Protein AF-A0ABF7RE91-F1 (afdb_monomer_lite)

Organism: NCBI:txid564066

pLDDT: mean 82.33, std 14.18, range [43.78, 97.06]

Secondary structure (DSSP, 8-state):
-HHHHHHHHHHHHHHHHHHHHHHHHHHH-HHHHHHHHHHHHHHHHHHHHHHHHHHHHHHHHHHHHT-HHHHHHHHHHHHHHHHHHHHHHH--

Sequence (92 aa):
MGSCVNALVMALFVLLLTLLVPAWAVWKSSGAFWSGASSAWLGYLCRERGELLTALALRDEAYSALDGKGLEVADVLAQLALERLGGLAGEW

Foldseek 3Di:
DVPVVVVVVVVVVVVVVVVVVVVVCCVVCVPVVVVVVVVVVVVQLVVLVVQLVVLVVQCVVCVVVVPPVSNVVSVVSNVVSCCSVVVVVVPD

Structure (mmCIF, N/CA/C/O backbone):
data_AF-A0ABF7RE91-F1
#
_entry.id   AF-A0ABF7RE91-F1
#
loop_
_atom_site.group_PDB
_atom_site.id
_atom_site.type_symbol
_atom_site.label_atom_id
_atom_site.label_alt_id
_atom_site.label_comp_id
_atom_site.label_asym_id
_atom_site.label_entity_id
_atom_site.label_seq_id
_atom_site.pdbx_PDB_ins_code
_atom_site.Cartn_x
_atom_site.Cartn_y
_atom_site.Cartn_z
_atom_site.occupancy
_atom_site.B_iso_or_equiv
_atom_site.auth_seq_id
_atom_site.auth_comp_id
_atom_site.auth_asym_id
_atom_site.auth_atom_id
_atom_site.pdbx_PDB_model_num
ATOM 1 N N . MET A 1 1 ? 32.436 -21.692 -37.785 1.00 55.41 1 MET A N 1
ATOM 2 C CA . MET A 1 1 ? 32.707 -20.303 -37.337 1.00 55.41 1 MET A CA 1
ATOM 3 C C . MET A 1 1 ? 31.657 -19.283 -37.795 1.00 55.41 1 MET A C 1
ATOM 5 O O . MET A 1 1 ? 31.358 -18.403 -37.006 1.00 55.41 1 MET A O 1
ATOM 9 N N . GLY A 1 2 ? 31.027 -19.403 -38.976 1.00 60.81 2 GLY A N 1
ATOM 10 C CA . GLY A 1 2 ? 30.008 -18.432 -39.436 1.00 60.81 2 GLY A CA 1
ATOM 11 C C . GLY A 1 2 ? 28.692 -18.369 -38.631 1.00 60.81 2 GLY A C 1
ATOM 12 O O . GLY A 1 2 ? 28.077 -17.314 -38.555 1.00 60.81 2 GLY A O 1
ATOM 13 N N . SER A 1 3 ? 28.275 -19.460 -37.973 1.00 69.62 3 SER A N 1
ATOM 14 C CA . SER A 1 3 ? 26.992 -19.501 -37.242 1.00 69.62 3 SER A CA 1
ATOM 15 C C . SER A 1 3 ? 26.998 -18.715 -35.922 1.00 69.62 3 SER A C 1
ATOM 17 O O . SER A 1 3 ? 26.002 -18.080 -35.587 1.00 69.62 3 SER A O 1
ATOM 19 N N . CYS A 1 4 ? 28.106 -18.731 -35.171 1.00 66.69 4 CYS A N 1
ATOM 20 C CA . CYS A 1 4 ? 28.191 -18.040 -33.878 1.00 66.69 4 CYS A CA 1
ATOM 21 C C . CYS A 1 4 ? 28.301 -16.523 -34.047 1.00 66.69 4 CYS A C 1
ATOM 23 O O . CYS A 1 4 ? 27.727 -15.779 -33.261 1.00 66.69 4 CYS A O 1
ATOM 25 N N . VAL A 1 5 ? 28.995 -16.068 -35.095 1.00 77.94 5 VAL A N 1
ATOM 26 C CA . VAL A 1 5 ? 29.119 -14.640 -35.419 1.00 77.94 5 VAL A CA 1
ATOM 27 C C . VAL A 1 5 ? 27.748 -14.053 -35.759 1.00 77.94 5 VAL A C 1
ATOM 29 O O . VAL A 1 5 ? 27.387 -13.011 -35.223 1.00 77.94 5 VAL A O 1
ATOM 32 N N . ASN A 1 6 ? 26.935 -14.763 -36.546 1.00 81.62 6 ASN A N 1
ATOM 33 C CA . ASN A 1 6 ? 25.574 -14.327 -36.864 1.00 81.62 6 ASN A CA 1
ATOM 34 C C . ASN A 1 6 ? 24.667 -14.276 -35.627 1.00 81.62 6 ASN A C 1
ATOM 36 O O . ASN A 1 6 ? 23.913 -13.321 -35.467 1.00 81.62 6 ASN A O 1
ATOM 40 N N . ALA A 1 7 ? 24.763 -15.256 -34.724 1.00 83.69 7 ALA A N 1
ATOM 41 C CA . ALA A 1 7 ? 23.992 -15.242 -33.480 1.00 83.69 7 ALA A CA 1
ATOM 42 C C . ALA A 1 7 ? 24.369 -14.054 -32.578 1.00 83.69 7 ALA A C 1
ATOM 44 O O . ALA A 1 7 ? 23.491 -13.395 -32.024 1.00 83.69 7 ALA A O 1
ATOM 45 N N . LEU A 1 8 ? 25.664 -13.745 -32.478 1.00 86.62 8 LEU A N 1
ATOM 46 C CA . LEU A 1 8 ? 26.170 -12.634 -31.672 1.00 86.62 8 LEU A CA 1
ATOM 47 C C . LEU A 1 8 ? 25.738 -11.282 -32.254 1.00 86.62 8 LEU A C 1
ATOM 49 O O . LEU A 1 8 ? 25.275 -10.423 -31.512 1.00 86.62 8 LEU A O 1
ATOM 53 N N . VAL A 1 9 ? 25.804 -11.123 -33.579 1.00 89.69 9 VAL A N 1
ATOM 54 C CA . VAL A 1 9 ? 25.325 -9.922 -34.283 1.00 89.69 9 VAL A CA 1
ATOM 55 C C . VAL A 1 9 ? 23.824 -9.726 -34.085 1.00 89.69 9 VAL A C 1
ATOM 57 O O . VAL A 1 9 ? 23.396 -8.616 -33.781 1.00 89.69 9 VAL A O 1
ATOM 60 N N . MET A 1 10 ? 23.024 -10.790 -34.190 1.00 89.25 10 MET A N 1
ATOM 61 C CA . MET A 1 10 ? 21.580 -10.708 -33.958 1.00 89.25 10 MET A CA 1
ATOM 62 C C . MET A 1 10 ? 21.260 -10.359 -32.504 1.00 89.25 10 MET A C 1
ATOM 64 O O . MET A 1 10 ? 20.419 -9.499 -32.265 1.00 89.25 10 MET A O 1
ATOM 68 N N . ALA A 1 11 ? 21.955 -10.959 -31.535 1.00 89.81 11 ALA A N 1
ATOM 69 C CA . ALA A 1 11 ? 21.780 -10.627 -30.123 1.00 89.81 11 ALA A CA 1
ATOM 70 C C . ALA A 1 11 ? 22.130 -9.158 -29.836 1.00 89.81 11 ALA A C 1
ATOM 72 O O . ALA A 1 11 ? 21.372 -8.468 -29.158 1.00 89.81 11 ALA A O 1
ATOM 73 N N . LEU A 1 12 ? 23.232 -8.657 -30.405 1.00 92.75 12 LEU A N 1
ATOM 74 C CA . LEU A 1 12 ? 23.632 -7.252 -30.300 1.00 92.75 12 LEU A CA 1
ATOM 75 C C . LEU A 1 12 ? 22.604 -6.321 -30.942 1.00 92.75 12 LEU A C 1
ATOM 77 O O . LEU A 1 12 ? 22.275 -5.291 -30.366 1.00 92.75 12 LEU A O 1
ATOM 81 N N . PHE A 1 13 ? 22.071 -6.690 -32.105 1.00 91.94 13 PHE A N 1
ATOM 82 C CA . PHE A 1 13 ? 21.068 -5.899 -32.809 1.00 91.94 13 PHE A CA 1
ATOM 83 C C . PHE A 1 13 ? 19.741 -5.842 -32.044 1.00 91.94 13 PHE A C 1
ATOM 85 O O . PHE A 1 13 ? 19.167 -4.768 -31.890 1.00 91.94 13 PHE A O 1
ATOM 92 N N . VAL A 1 14 ? 19.287 -6.974 -31.496 1.00 90.38 14 VAL A N 1
ATOM 93 C CA . VAL A 1 14 ? 18.098 -7.039 -30.633 1.00 90.38 14 VAL A CA 1
ATOM 94 C C . VAL A 1 14 ? 18.306 -6.192 -29.381 1.00 90.38 14 VAL A C 1
ATOM 96 O O . VAL A 1 14 ? 17.448 -5.376 -29.055 1.00 90.38 14 VAL A O 1
ATOM 99 N N . LEU A 1 15 ? 19.462 -6.319 -28.724 1.00 91.19 15 LEU A N 1
ATOM 100 C CA . LEU A 1 15 ? 19.793 -5.540 -27.533 1.00 91.19 15 LEU A CA 1
ATOM 101 C C . LEU A 1 15 ? 19.826 -4.035 -27.839 1.00 91.19 15 LEU A C 1
ATOM 103 O O . LEU A 1 15 ? 19.248 -3.230 -27.107 1.00 91.19 15 LEU A O 1
ATOM 107 N N . LEU A 1 16 ? 20.414 -3.652 -28.971 1.00 91.88 16 LEU A N 1
ATOM 108 C CA . LEU A 1 16 ? 20.461 -2.266 -29.424 1.00 91.88 16 LEU A CA 1
ATOM 109 C C . LEU A 1 16 ? 19.053 -1.713 -29.681 1.00 91.88 16 LEU A C 1
ATOM 111 O O . LEU A 1 16 ? 18.735 -0.629 -29.200 1.00 91.88 16 LEU A O 1
ATOM 115 N N . LEU A 1 17 ? 18.183 -2.472 -30.356 1.00 87.00 17 LEU A N 1
ATOM 116 C CA . LEU A 1 17 ? 16.789 -2.083 -30.585 1.00 87.00 17 LEU A CA 1
ATOM 117 C C . LEU A 1 17 ? 15.993 -1.962 -29.279 1.00 87.00 17 LEU A C 1
ATOM 119 O O . LEU A 1 17 ? 15.243 -0.998 -29.117 1.00 87.00 17 LEU A O 1
ATOM 123 N N . THR A 1 18 ? 16.185 -2.882 -28.327 1.00 83.75 18 THR A N 1
ATOM 124 C CA . THR A 1 18 ? 15.512 -2.812 -27.019 1.00 83.75 18 THR A CA 1
ATOM 125 C C . THR A 1 18 ? 15.911 -1.591 -26.202 1.00 83.75 18 THR A C 1
ATOM 127 O O . THR A 1 18 ? 15.115 -1.144 -25.386 1.00 83.75 18 THR A O 1
ATOM 130 N N . LEU A 1 19 ? 17.096 -1.021 -26.434 1.00 85.69 19 LEU A N 1
ATOM 131 C CA . LEU A 1 19 ? 17.550 0.200 -25.765 1.00 85.69 19 LEU A CA 1
ATO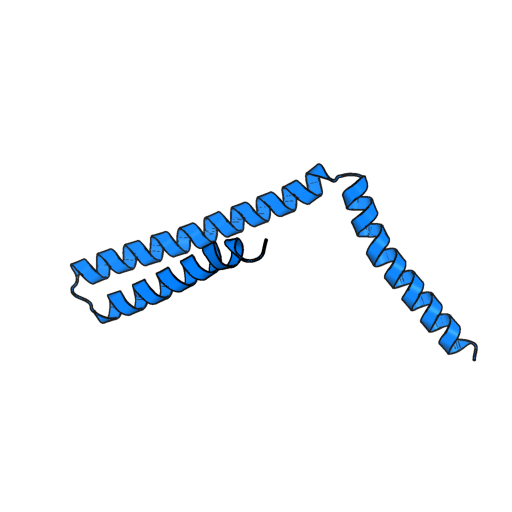M 132 C C . LEU A 1 19 ? 17.155 1.467 -26.532 1.00 85.69 19 LEU A C 1
ATOM 134 O O . LEU A 1 19 ? 16.795 2.474 -25.922 1.00 85.69 19 LEU A O 1
ATOM 138 N N . LEU A 1 20 ? 17.171 1.423 -27.868 1.00 86.19 20 LEU A N 1
ATOM 139 C CA . LEU A 1 20 ? 16.863 2.582 -28.708 1.00 86.19 20 LEU A CA 1
ATOM 140 C C . LEU A 1 20 ? 15.381 2.963 -28.674 1.00 86.19 20 LEU A C 1
ATOM 142 O O . LEU A 1 20 ? 15.065 4.149 -28.689 1.00 86.19 20 LEU A O 1
ATOM 146 N N . VAL A 1 21 ? 14.475 1.983 -28.618 1.00 78.50 21 VAL A N 1
ATOM 147 C CA . VAL A 1 21 ? 13.024 2.236 -28.618 1.00 78.50 21 VAL A CA 1
ATOM 148 C C . VAL A 1 21 ? 12.564 2.997 -27.360 1.00 78.50 21 VAL A C 1
ATOM 150 O O . VAL A 1 21 ? 11.908 4.031 -27.520 1.00 78.50 21 VAL A O 1
ATOM 153 N N . PRO A 1 22 ? 12.934 2.592 -26.127 1.00 72.88 22 PRO A N 1
ATOM 154 C CA . PRO A 1 22 ? 12.647 3.376 -24.928 1.00 72.88 22 PRO A CA 1
ATOM 155 C C . PRO A 1 22 ? 13.340 4.740 -24.946 1.00 72.88 22 PRO A C 1
ATOM 157 O O . PRO A 1 22 ? 12.705 5.744 -24.635 1.00 72.88 22 PRO A O 1
ATOM 160 N N . ALA A 1 23 ? 14.614 4.805 -25.354 1.00 80.12 23 ALA A N 1
ATOM 161 C CA . ALA A 1 23 ? 15.362 6.063 -25.400 1.00 80.12 23 ALA A CA 1
ATOM 162 C C . ALA A 1 23 ? 14.724 7.077 -26.364 1.00 80.12 23 ALA A C 1
ATOM 164 O O . ALA A 1 23 ? 14.590 8.258 -26.041 1.00 80.12 23 ALA A O 1
ATOM 165 N N . TRP A 1 24 ? 14.263 6.612 -27.525 1.00 80.94 24 TRP A N 1
ATOM 166 C CA . TRP A 1 24 ? 13.558 7.441 -28.496 1.00 80.94 24 TRP A CA 1
ATOM 167 C C . TRP A 1 24 ? 12.179 7.880 -27.992 1.00 80.94 24 TRP A C 1
ATOM 169 O O . TRP A 1 24 ? 11.810 9.043 -28.163 1.00 80.94 24 TRP A O 1
ATOM 179 N N . ALA A 1 25 ? 11.435 6.992 -27.327 1.00 73.25 25 ALA A N 1
ATOM 180 C CA . ALA A 1 25 ? 10.142 7.322 -26.728 1.00 73.25 25 ALA A CA 1
ATOM 181 C C . ALA A 1 25 ? 10.273 8.382 -25.617 1.00 73.25 25 ALA A C 1
ATOM 183 O O . ALA A 1 25 ? 9.507 9.348 -25.590 1.00 73.25 25 ALA A O 1
ATOM 184 N N . VAL A 1 26 ? 11.289 8.251 -24.756 1.00 74.12 26 VAL A N 1
ATOM 185 C CA . VAL A 1 26 ? 11.617 9.235 -23.714 1.00 74.12 26 VAL A CA 1
ATOM 186 C C . VAL A 1 26 ? 12.051 10.564 -24.331 1.00 74.12 26 VAL A C 1
ATOM 188 O O . VAL A 1 26 ? 11.630 11.612 -23.848 1.00 74.12 26 VAL A O 1
ATOM 191 N N . TRP A 1 27 ? 12.838 10.557 -25.411 1.00 75.75 27 TRP A N 1
ATOM 192 C CA . TRP A 1 27 ? 13.271 11.790 -26.079 1.00 75.75 27 TRP A CA 1
ATOM 193 C C . TRP A 1 27 ? 12.121 12.525 -26.782 1.00 75.75 27 TRP A C 1
ATOM 195 O O . TRP A 1 27 ? 11.996 13.740 -26.660 1.00 75.75 27 TRP A O 1
ATOM 205 N 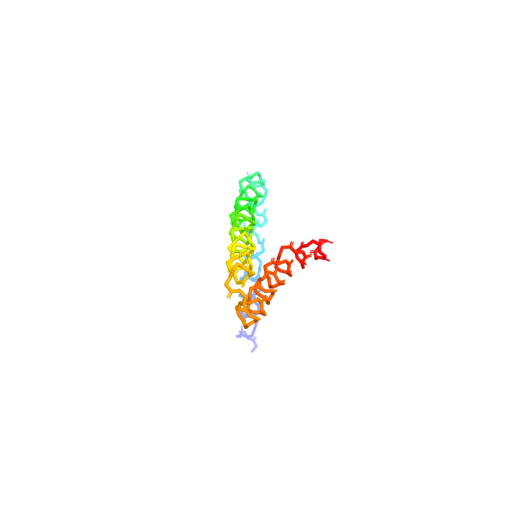N . LYS A 1 28 ? 11.246 11.800 -27.491 1.00 78.19 28 LYS A N 1
ATOM 206 C CA . LYS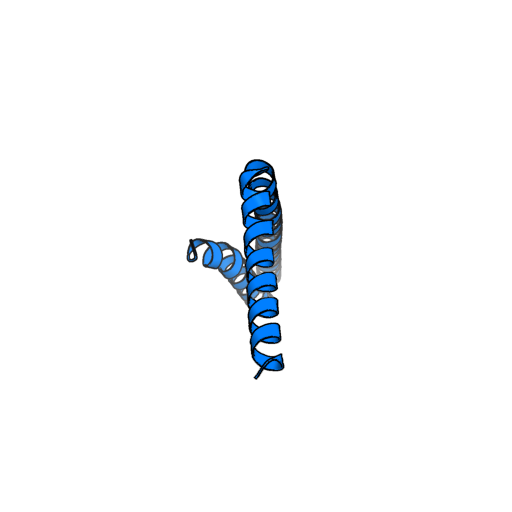 A 1 28 ? 10.128 12.394 -28.243 1.00 78.19 28 LYS A CA 1
ATOM 207 C C . LYS A 1 28 ? 9.004 12.895 -27.333 1.00 78.19 28 LYS A C 1
ATOM 209 O O . LYS A 1 28 ? 8.308 13.846 -27.675 1.00 78.19 28 LYS A O 1
ATOM 214 N N . SER A 1 29 ? 8.786 12.222 -26.210 1.00 66.00 29 SER A N 1
ATOM 215 C CA . SER A 1 29 ? 7.580 12.384 -25.405 1.00 66.00 29 SER A CA 1
ATOM 216 C C . SER A 1 29 ? 7.876 12.164 -23.921 1.00 66.00 29 SER A C 1
ATOM 218 O O . SER A 1 29 ? 7.186 11.406 -23.232 1.00 66.00 29 SER A O 1
ATOM 220 N N . SER A 1 30 ? 8.897 12.855 -23.412 1.00 59.25 30 SER A N 1
ATOM 221 C CA . SER A 1 30 ? 9.293 12.769 -22.003 1.00 59.25 30 SER A CA 1
ATOM 222 C C . SER A 1 30 ? 8.086 13.018 -21.096 1.00 59.25 30 SER A C 1
ATOM 224 O O . SER A 1 30 ? 7.806 12.224 -20.207 1.00 59.25 30 SER A O 1
ATOM 226 N N . GLY A 1 31 ? 7.293 14.052 -21.401 1.00 60.09 31 GLY A N 1
ATOM 227 C CA . GLY A 1 31 ? 6.087 14.390 -20.646 1.00 60.09 31 GLY A CA 1
ATOM 228 C C . GLY A 1 31 ? 5.064 13.254 -20.571 1.00 60.09 31 GLY A C 1
ATOM 229 O O . GLY A 1 31 ? 4.602 12.948 -19.478 1.00 60.09 31 GLY A O 1
ATOM 230 N N . ALA A 1 32 ? 4.739 12.584 -21.685 1.00 62.50 32 ALA A N 1
ATOM 231 C CA . ALA A 1 32 ? 3.727 11.524 -21.659 1.00 62.50 32 ALA A CA 1
ATOM 232 C C . ALA A 1 32 ? 4.225 10.253 -20.951 1.00 62.50 32 ALA A C 1
ATOM 234 O O . ALA A 1 32 ? 3.467 9.645 -20.197 1.00 62.50 32 ALA A O 1
ATOM 235 N N . PHE A 1 33 ? 5.500 9.889 -21.133 1.00 59.00 33 PHE A N 1
ATOM 236 C CA . PHE A 1 33 ? 6.111 8.742 -20.456 1.00 59.00 33 PHE A CA 1
ATOM 237 C C . PHE A 1 33 ? 6.128 8.935 -18.933 1.00 59.00 33 PHE A C 1
ATOM 239 O O . PHE A 1 33 ? 5.626 8.087 -18.195 1.00 59.00 33 PHE A O 1
ATOM 246 N N . TRP A 1 34 ? 6.604 10.094 -18.467 1.00 57.75 34 TRP A N 1
ATOM 247 C CA . TRP A 1 34 ? 6.586 10.433 -17.044 1.00 57.75 34 TRP A CA 1
ATOM 248 C C . TRP A 1 34 ? 5.158 10.607 -16.515 1.00 57.75 34 TRP A C 1
ATOM 250 O O . TRP A 1 34 ? 4.868 10.127 -15.429 1.00 57.75 34 TRP A O 1
ATOM 260 N N . SER A 1 35 ? 4.228 11.181 -17.290 1.00 60.47 35 SER A N 1
ATOM 261 C CA . SER A 1 35 ? 2.820 11.306 -16.873 1.00 60.47 35 SER A CA 1
ATOM 262 C C . SER A 1 35 ? 2.110 9.953 -16.729 1.00 60.47 35 SER A C 1
ATOM 264 O O . SER A 1 35 ? 1.297 9.771 -15.823 1.00 60.47 35 SER A O 1
ATOM 266 N N . GLY A 1 36 ? 2.444 8.975 -17.578 1.00 61.72 36 GLY A N 1
ATOM 267 C CA . GLY A 1 36 ? 1.949 7.604 -17.475 1.00 61.72 36 GLY A CA 1
ATOM 268 C C . GLY A 1 36 ? 2.452 6.929 -16.201 1.00 61.72 36 GLY A C 1
ATOM 269 O O . GLY A 1 36 ? 1.661 6.379 -15.440 1.00 61.72 36 GLY A O 1
ATOM 270 N N . ALA A 1 37 ? 3.747 7.064 -15.911 1.00 62.88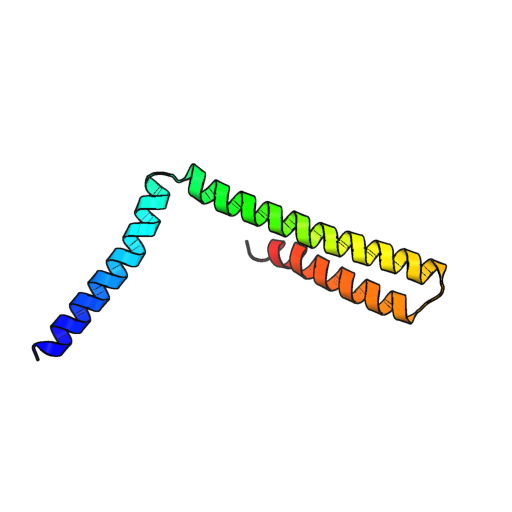 37 ALA A N 1
ATOM 271 C CA . ALA A 1 37 ? 4.331 6.580 -14.663 1.00 62.88 37 ALA A CA 1
ATOM 272 C C . ALA A 1 37 ? 3.724 7.280 -13.430 1.00 62.88 37 ALA A C 1
ATOM 274 O O . ALA A 1 37 ? 3.354 6.613 -12.467 1.00 62.88 37 ALA A O 1
ATOM 275 N N . SER A 1 38 ? 3.531 8.603 -13.475 1.00 67.69 38 SER A N 1
ATOM 276 C CA . SER A 1 38 ? 2.911 9.373 -12.390 1.00 67.69 38 SER A CA 1
ATOM 277 C C . SER A 1 38 ? 1.440 9.016 -12.167 1.00 67.69 38 SER A C 1
ATOM 279 O O . SER A 1 38 ? 0.990 8.984 -11.025 1.00 67.69 38 SER A O 1
ATOM 281 N N . SER A 1 39 ? 0.678 8.730 -13.227 1.00 73.00 39 SER A N 1
ATOM 282 C CA . SER A 1 39 ? -0.733 8.333 -13.106 1.00 73.00 39 SER A CA 1
ATOM 283 C C . SER A 1 39 ? -0.895 6.910 -12.571 1.00 73.00 39 SER A C 1
ATOM 285 O O . SER A 1 39 ? -1.744 6.684 -11.709 1.00 73.00 39 SER A O 1
ATOM 287 N N . ALA A 1 40 ? -0.047 5.970 -13.000 1.00 77.31 40 ALA A N 1
ATOM 288 C CA . ALA A 1 40 ? -0.001 4.624 -12.432 1.00 77.31 40 ALA A CA 1
ATOM 289 C C . ALA A 1 40 ? 0.400 4.656 -10.949 1.00 77.31 40 ALA A C 1
ATOM 291 O O . ALA A 1 40 ? -0.215 3.981 -10.125 1.00 77.31 40 ALA A O 1
ATOM 292 N N . TRP A 1 41 ? 1.372 5.501 -10.600 1.00 80.31 41 TRP A N 1
ATOM 293 C CA . TRP A 1 41 ? 1.795 5.733 -9.223 1.00 80.31 41 TRP A CA 1
ATOM 294 C C . TRP A 1 41 ? 0.684 6.325 -8.352 1.00 80.31 41 TRP A C 1
ATOM 296 O O . TRP A 1 41 ? 0.408 5.818 -7.268 1.00 80.31 41 TRP A O 1
ATOM 306 N N . LEU A 1 42 ? -0.010 7.359 -8.836 1.00 83.19 42 LEU A N 1
ATOM 307 C CA . LEU A 1 42 ? -1.166 7.933 -8.143 1.00 83.19 42 LEU A CA 1
ATOM 308 C C . LEU A 1 42 ? -2.280 6.899 -7.954 1.00 83.19 42 LEU A C 1
ATOM 310 O O . LEU A 1 42 ? -2.849 6.813 -6.870 1.00 83.19 42 LEU A O 1
ATOM 314 N N . GLY A 1 43 ? -2.562 6.089 -8.976 1.00 85.31 43 GLY A N 1
ATOM 315 C CA . GLY A 1 43 ? -3.533 4.999 -8.884 1.00 85.31 43 GLY A CA 1
ATOM 316 C C . GLY A 1 43 ? -3.153 3.970 -7.819 1.00 85.31 43 GLY A C 1
ATOM 317 O O . GLY A 1 43 ? -3.999 3.568 -7.020 1.00 85.31 43 GLY A O 1
ATOM 318 N N . TYR A 1 44 ? -1.875 3.599 -7.760 1.00 84.62 44 TYR A N 1
ATOM 319 C CA . TYR A 1 44 ? -1.338 2.718 -6.728 1.00 84.62 44 TYR A CA 1
ATOM 320 C C . TYR A 1 44 ? -1.470 3.330 -5.322 1.00 84.62 44 TYR A C 1
ATOM 322 O O . TYR A 1 44 ? -2.023 2.692 -4.429 1.00 84.62 44 TYR A O 1
ATOM 330 N N . LEU A 1 45 ? -1.059 4.588 -5.128 1.00 85.88 45 LEU A N 1
ATOM 331 C CA . LEU A 1 45 ? -1.178 5.277 -3.837 1.00 85.88 45 LEU A CA 1
ATOM 332 C C . LEU A 1 45 ? -2.635 5.411 -3.384 1.00 85.88 45 LEU A C 1
ATOM 334 O O . LEU A 1 45 ? -2.942 5.205 -2.211 1.00 85.88 45 LEU A O 1
ATOM 338 N N . CYS A 1 46 ? -3.547 5.736 -4.303 1.00 89.94 46 CYS A N 1
ATOM 339 C CA . CYS A 1 46 ? -4.979 5.785 -4.021 1.00 89.94 46 CYS A CA 1
ATOM 340 C C . CYS A 1 46 ? -5.510 4.428 -3.554 1.00 89.94 46 CYS A C 1
ATOM 342 O O . CYS A 1 46 ? -6.302 4.382 -2.612 1.00 89.94 46 CYS A O 1
ATOM 344 N N . ARG A 1 47 ? -5.065 3.339 -4.190 1.00 89.56 47 ARG A N 1
ATOM 345 C CA . ARG A 1 47 ? -5.441 1.976 -3.815 1.00 89.56 47 ARG A CA 1
ATOM 346 C C . ARG A 1 47 ? -4.950 1.630 -2.412 1.00 89.56 47 ARG A C 1
ATOM 348 O O . ARG A 1 47 ? -5.772 1.299 -1.567 1.00 89.56 47 ARG A O 1
ATOM 355 N N . GLU A 1 48 ? -3.651 1.748 -2.145 1.00 88.69 48 GLU A N 1
ATOM 356 C CA . GLU A 1 48 ? -3.087 1.370 -0.839 1.00 88.69 48 GLU A CA 1
ATOM 357 C C . GLU A 1 48 ? -3.597 2.275 0.295 1.00 88.69 48 GLU A C 1
ATOM 359 O O . GLU A 1 48 ? -3.840 1.812 1.408 1.00 88.69 48 GLU A O 1
ATOM 364 N N . ARG A 1 49 ? -3.878 3.555 0.012 1.00 91.38 49 ARG A N 1
ATOM 365 C CA . ARG A 1 49 ? -4.591 4.431 0.954 1.00 91.38 49 ARG A CA 1
ATOM 366 C C . ARG A 1 49 ? -5.998 3.913 1.265 1.00 91.38 49 ARG A C 1
ATOM 368 O O . ARG A 1 49 ? -6.437 4.020 2.405 1.00 91.38 49 ARG A O 1
ATOM 375 N N . GLY A 1 50 ? -6.712 3.383 0.272 1.00 93.81 50 GLY A N 1
ATOM 376 C CA . GLY A 1 50 ? -8.024 2.762 0.465 1.00 93.81 50 GLY A CA 1
ATOM 377 C C . GLY A 1 50 ? -7.962 1.512 1.346 1.00 93.81 50 GLY A C 1
ATOM 378 O O . GLY A 1 50 ? -8.779 1.366 2.254 1.00 93.81 50 GLY A O 1
ATOM 379 N N . GLU A 1 51 ? -6.961 0.659 1.131 1.00 93.38 51 GLU A N 1
ATOM 380 C CA . GLU A 1 51 ? -6.709 -0.530 1.961 1.00 93.38 51 GLU A CA 1
ATOM 381 C C . GLU A 1 51 ? -6.425 -0.137 3.420 1.00 93.38 51 GLU A C 1
ATOM 383 O O . GLU A 1 51 ? -7.029 -0.687 4.340 1.00 93.38 51 GLU A O 1
ATOM 388 N N . LEU A 1 52 ? -5.597 0.892 3.644 1.00 93.06 52 LEU A N 1
ATOM 389 C CA . LEU A 1 52 ? -5.321 1.409 4.988 1.00 93.06 52 LEU A CA 1
ATOM 390 C C . LEU A 1 52 ? -6.589 1.924 5.683 1.00 93.06 52 LEU A C 1
ATOM 392 O O . LEU A 1 52 ? -6.839 1.591 6.839 1.00 93.06 52 LEU A O 1
ATOM 396 N N . LEU A 1 53 ? -7.404 2.725 4.990 1.00 96.06 53 LEU A N 1
ATOM 397 C CA . LEU A 1 53 ? -8.662 3.233 5.550 1.00 96.06 53 LEU A CA 1
ATOM 398 C C . LEU A 1 53 ? -9.640 2.098 5.883 1.00 96.06 53 LEU A C 1
ATOM 400 O O . LEU A 1 53 ? -10.348 2.177 6.883 1.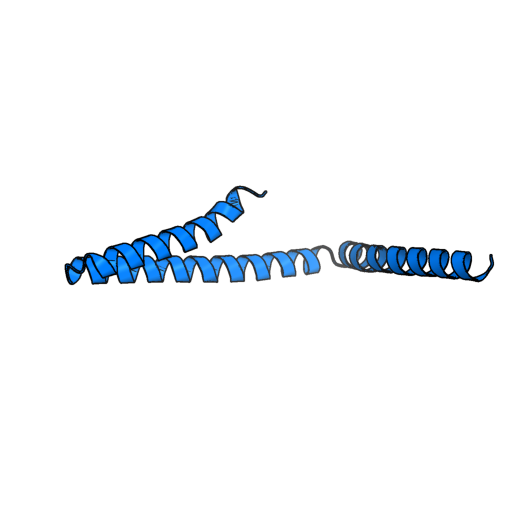00 96.06 53 LEU A O 1
ATOM 404 N N . THR A 1 54 ? -9.649 1.034 5.080 1.00 96.50 54 THR A N 1
ATOM 405 C CA . THR A 1 54 ? -10.469 -0.158 5.329 1.00 96.50 54 THR A CA 1
ATOM 406 C C . THR A 1 54 ? -9.994 -0.906 6.573 1.00 96.50 54 THR A C 1
ATOM 408 O O . THR A 1 54 ? -10.808 -1.267 7.419 1.00 96.50 54 THR A O 1
ATOM 411 N N . ALA A 1 55 ? -8.680 -1.085 6.736 1.00 94.06 55 ALA A N 1
ATOM 412 C CA . ALA A 1 55 ? -8.107 -1.705 7.928 1.00 94.06 55 ALA A CA 1
ATOM 413 C C . ALA A 1 55 ? -8.415 -0.904 9.206 1.00 94.06 55 ALA A C 1
ATOM 415 O O . ALA A 1 55 ? -8.765 -1.486 10.229 1.00 94.06 55 ALA A O 1
ATOM 416 N N . LEU A 1 56 ? -8.362 0.431 9.141 1.00 95.38 56 LEU A N 1
ATOM 417 C CA . LEU A 1 56 ? -8.741 1.295 10.265 1.00 95.38 56 LEU A CA 1
ATOM 418 C C . LEU A 1 56 ? -10.231 1.176 10.615 1.00 95.38 56 LEU A C 1
ATOM 420 O O . LEU A 1 56 ? -10.569 1.095 11.791 1.00 95.38 56 LEU A O 1
ATOM 424 N N . ALA A 1 57 ? -11.112 1.096 9.616 1.00 96.75 57 ALA A N 1
ATOM 425 C CA . ALA A 1 57 ? -12.538 0.878 9.855 1.00 96.75 57 ALA A CA 1
ATOM 426 C C . ALA A 1 57 ? -12.811 -0.481 10.529 1.00 96.75 57 ALA A C 1
ATOM 428 O O . ALA A 1 57 ? -13.583 -0.547 11.482 1.00 96.75 57 ALA A O 1
ATOM 429 N N . LEU A 1 58 ? -12.131 -1.548 10.088 1.00 95.69 58 LEU A N 1
ATOM 430 C CA . LEU A 1 58 ? -12.208 -2.869 10.727 1.00 95.69 58 LEU A CA 1
ATOM 431 C C . LEU A 1 58 ? -11.702 -2.839 12.171 1.00 95.69 58 LEU A C 1
ATOM 433 O O . LEU A 1 58 ? -12.251 -3.514 13.039 1.00 95.69 58 LEU A O 1
ATOM 437 N N . ARG A 1 59 ? -10.666 -2.042 12.441 1.00 95.00 59 ARG A N 1
ATOM 438 C CA . ARG A 1 59 ? -10.128 -1.853 13.788 1.00 95.00 59 ARG A CA 1
ATOM 439 C C . ARG A 1 59 ? -11.143 -1.166 14.704 1.00 95.00 59 ARG A C 1
ATOM 441 O O . ARG A 1 59 ? -11.330 -1.615 15.833 1.00 95.00 59 ARG A O 1
ATOM 448 N N . ASP A 1 60 ? -11.814 -0.120 14.224 1.00 97.06 60 ASP A N 1
ATOM 449 C CA . ASP A 1 60 ? -12.874 0.571 14.970 1.00 97.06 60 ASP A CA 1
ATOM 450 C C . ASP A 1 60 ? -14.069 -0.355 15.249 1.00 97.06 60 ASP A C 1
ATOM 452 O O . ASP A 1 60 ? -14.593 -0.383 16.366 1.00 97.06 60 ASP A O 1
ATOM 456 N N . GLU A 1 61 ? -14.464 -1.169 14.267 1.00 96.38 61 GLU A N 1
ATOM 457 C CA . GLU A 1 61 ? -15.515 -2.176 14.433 1.00 96.38 61 GLU A CA 1
ATOM 458 C C . GLU A 1 61 ? -15.122 -3.226 15.482 1.00 96.38 61 GLU A C 1
ATOM 460 O O . GLU A 1 61 ? -15.886 -3.479 16.417 1.00 96.38 61 GLU A O 1
ATOM 465 N N . ALA A 1 62 ? -13.903 -3.764 15.403 1.00 96.25 62 ALA A N 1
ATOM 466 C CA . ALA A 1 62 ? -13.381 -4.726 16.369 1.00 96.25 62 ALA A CA 1
ATOM 467 C C . ALA A 1 62 ? -13.315 -4.148 17.794 1.00 96.25 62 ALA A C 1
ATOM 469 O O . ALA A 1 62 ? -13.691 -4.831 18.749 1.00 96.25 62 ALA A O 1
ATOM 470 N N . TYR A 1 63 ? -12.920 -2.877 17.950 1.00 95.25 63 TYR A N 1
ATOM 471 C CA . TYR A 1 63 ? -12.984 -2.186 19.242 1.00 95.25 63 TYR A CA 1
ATOM 472 C C . TYR A 1 63 ? -14.411 -2.092 19.774 1.00 95.25 63 TYR A C 1
ATOM 474 O O . TYR A 1 63 ? -14.642 -2.364 20.953 1.00 95.25 63 TYR A O 1
ATOM 482 N N . SER A 1 64 ? -15.369 -1.730 18.918 1.00 97.06 64 SER A N 1
ATOM 483 C CA . SER A 1 64 ? -16.777 -1.615 19.311 1.00 97.06 64 SER A CA 1
ATOM 484 C C . SER A 1 64 ? -17.384 -2.961 19.723 1.00 97.06 64 SER A C 1
ATOM 486 O O . SER A 1 64 ? -18.205 -3.015 20.638 1.00 97.06 64 SER A O 1
ATOM 488 N N . ALA A 1 65 ? -16.935 -4.049 19.093 1.00 96.94 65 ALA A N 1
ATOM 489 C CA . ALA A 1 65 ? -17.389 -5.410 19.352 1.00 96.94 65 ALA A CA 1
ATOM 490 C C . ALA A 1 65 ? -16.620 -6.120 20.480 1.00 96.94 65 ALA A C 1
ATOM 492 O O . ALA A 1 65 ? -16.985 -7.237 20.844 1.00 96.94 65 ALA A O 1
ATOM 493 N N . LEU A 1 66 ? -15.564 -5.499 21.029 1.00 96.00 66 LEU A N 1
ATOM 494 C CA . LEU A 1 66 ? -14.597 -6.142 21.931 1.00 96.00 66 LEU A CA 1
ATOM 495 C C . LEU A 1 66 ? -14.000 -7.435 21.335 1.00 96.00 66 LEU A C 1
ATOM 497 O O . LEU A 1 66 ? -13.661 -8.374 22.059 1.00 96.00 66 LEU A O 1
ATOM 501 N N . ASP A 1 67 ? -13.856 -7.481 20.009 1.00 96.69 67 ASP A N 1
ATOM 502 C CA . ASP A 1 67 ? -13.282 -8.615 19.290 1.00 96.69 67 ASP A CA 1
ATOM 503 C C . ASP A 1 67 ? -11.761 -8.464 19.185 1.00 96.69 67 ASP A C 1
ATOM 505 O O . ASP A 1 67 ? -11.224 -7.859 18.256 1.00 96.69 67 ASP A O 1
ATOM 509 N N . GLY A 1 68 ? -11.051 -9.049 20.151 1.00 94.81 68 GLY A N 1
ATOM 510 C CA . GLY A 1 68 ? -9.588 -9.036 20.167 1.00 94.81 68 GLY A CA 1
ATOM 511 C C . GLY A 1 68 ? -8.954 -9.692 18.936 1.00 94.81 68 GLY A C 1
ATOM 512 O O . GLY A 1 68 ? -7.909 -9.239 18.479 1.00 94.81 68 GLY A O 1
ATOM 513 N N . LYS A 1 69 ? -9.597 -10.709 18.345 1.00 95.62 69 LYS A N 1
ATOM 514 C CA . LYS A 1 69 ? -9.075 -11.377 17.145 1.00 95.62 69 LYS A CA 1
ATOM 515 C C . LYS A 1 69 ? -9.277 -10.509 15.905 1.00 95.62 69 LYS A C 1
ATOM 517 O O . LYS A 1 69 ? -8.387 -10.430 15.061 1.00 95.62 69 LYS A O 1
ATOM 522 N N . GLY A 1 70 ? -10.427 -9.844 15.808 1.00 93.50 70 GLY A N 1
ATOM 523 C CA . GLY A 1 70 ? -10.687 -8.833 14.783 1.00 93.50 70 GLY A CA 1
ATOM 524 C C . GLY A 1 70 ? -9.667 -7.694 14.832 1.00 93.50 70 GLY A C 1
ATOM 525 O O . GLY A 1 70 ? -9.190 -7.255 13.787 1.00 93.50 70 GLY A O 1
ATOM 526 N N . LEU A 1 71 ? -9.260 -7.287 16.039 1.00 94.12 71 LEU A N 1
ATOM 527 C CA . LEU A 1 71 ? -8.251 -6.249 16.241 1.00 94.12 71 LEU A CA 1
ATOM 528 C C . LEU A 1 71 ? -6.872 -6.666 15.703 1.00 94.12 71 LEU A C 1
ATOM 530 O O . LEU A 1 71 ? -6.251 -5.898 14.974 1.00 94.12 71 LEU A O 1
ATOM 534 N N . GLU A 1 72 ? -6.422 -7.891 15.997 1.00 95.81 72 GLU A N 1
ATOM 535 C CA . GLU A 1 72 ? -5.158 -8.428 15.466 1.00 95.81 72 GLU A CA 1
ATOM 536 C C . GLU A 1 72 ? -5.158 -8.474 13.933 1.00 95.81 72 GLU A C 1
ATOM 538 O O . GLU A 1 72 ? -4.180 -8.089 13.291 1.00 95.81 72 GLU A O 1
ATOM 543 N N . VAL A 1 73 ? -6.268 -8.912 13.330 1.00 95.69 73 VAL A N 1
ATOM 544 C CA . VAL A 1 73 ? -6.413 -8.949 11.868 1.00 95.69 73 VAL A CA 1
ATOM 545 C C . VAL A 1 73 ? -6.357 -7.538 11.282 1.00 95.69 73 VAL A C 1
ATOM 547 O O . VAL A 1 73 ? -5.647 -7.312 10.301 1.00 95.69 73 VAL A O 1
ATOM 550 N N . ALA A 1 74 ? -7.074 -6.586 11.879 1.00 94.50 74 ALA A N 1
ATOM 551 C CA . ALA A 1 74 ? -7.087 -5.203 11.425 1.00 94.50 74 ALA A CA 1
ATOM 552 C C . ALA A 1 74 ? -5.698 -4.549 11.526 1.00 94.50 74 ALA A C 1
ATOM 554 O O . ALA A 1 74 ? -5.277 -3.860 10.596 1.00 94.50 74 ALA A O 1
ATOM 555 N N . ASP A 1 75 ? -4.953 -4.821 12.600 1.00 93.56 75 ASP A N 1
ATOM 556 C CA . ASP A 1 75 ? -3.593 -4.310 12.790 1.00 93.56 75 ASP A CA 1
ATOM 557 C C . ASP A 1 75 ? -2.604 -4.889 11.769 1.00 93.56 75 ASP A C 1
ATOM 559 O O . ASP A 1 75 ? -1.810 -4.139 11.197 1.00 93.56 75 ASP A O 1
ATOM 563 N N . VAL A 1 76 ? -2.688 -6.188 11.458 1.00 95.50 76 VAL A N 1
ATOM 564 C CA . VAL A 1 76 ? -1.862 -6.806 10.403 1.00 95.50 76 VAL A CA 1
ATOM 565 C C . VAL A 1 76 ? -2.156 -6.184 9.035 1.00 95.50 76 VAL A C 1
ATOM 567 O O . VAL A 1 76 ? -1.233 -5.887 8.275 1.00 95.50 76 VAL A O 1
ATOM 570 N N . LEU A 1 77 ? -3.431 -5.952 8.710 1.00 93.12 77 LEU A N 1
ATOM 571 C CA . LEU A 1 77 ? -3.817 -5.313 7.448 1.00 93.12 77 LEU A CA 1
ATOM 572 C C . LEU A 1 77 ? -3.334 -3.858 7.373 1.00 93.12 77 LEU A C 1
ATOM 574 O O . LEU A 1 77 ? -2.823 -3.436 6.334 1.00 93.12 77 LEU A O 1
ATOM 578 N N . ALA A 1 78 ? -3.441 -3.109 8.473 1.00 91.31 78 ALA A N 1
ATOM 579 C CA . ALA A 1 78 ? -2.950 -1.738 8.553 1.00 91.31 78 ALA A CA 1
ATOM 580 C C . ALA A 1 78 ? -1.425 -1.680 8.392 1.00 91.31 78 ALA A C 1
ATOM 582 O O . ALA A 1 78 ? -0.921 -0.839 7.646 1.00 91.31 78 ALA A O 1
ATOM 583 N N . GLN A 1 79 ? -0.693 -2.600 9.027 1.00 90.12 79 GLN A N 1
ATOM 584 C CA . GLN A 1 79 ? 0.754 -2.712 8.871 1.00 90.12 79 GLN A CA 1
ATOM 585 C C . GLN A 1 79 ? 1.140 -3.006 7.419 1.00 90.12 79 GLN A C 1
ATOM 587 O O . GLN A 1 79 ? 1.982 -2.302 6.875 1.00 90.12 79 GLN 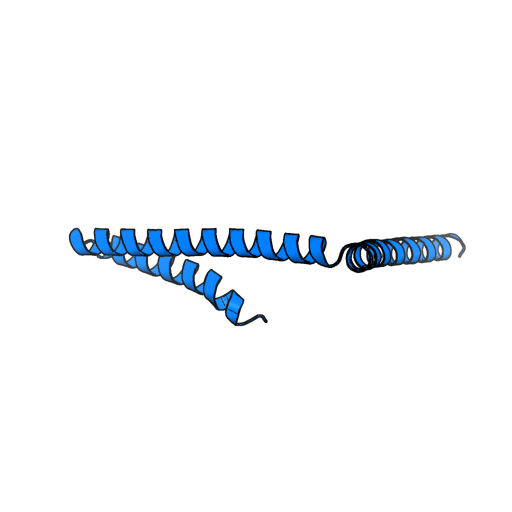A O 1
ATOM 592 N N . LEU A 1 80 ? 0.499 -3.977 6.760 1.00 91.06 80 LEU A N 1
ATOM 593 C CA . LEU A 1 80 ? 0.782 -4.303 5.356 1.00 91.06 80 LEU A CA 1
ATOM 594 C C . LEU A 1 80 ? 0.531 -3.115 4.418 1.00 91.06 80 LEU A C 1
ATOM 596 O O . LEU A 1 80 ? 1.331 -2.859 3.518 1.00 91.06 80 LEU A O 1
ATOM 600 N N . ALA A 1 81 ? -0.561 -2.375 4.624 1.00 89.94 81 ALA A N 1
ATOM 601 C CA . ALA A 1 81 ? -0.860 -1.184 3.832 1.00 89.94 81 ALA A CA 1
ATOM 602 C C . ALA A 1 81 ? 0.172 -0.066 4.077 1.00 89.94 81 ALA A C 1
ATOM 604 O O . ALA A 1 81 ? 0.607 0.598 3.136 1.00 89.94 81 ALA A O 1
ATOM 605 N N . LEU A 1 82 ? 0.618 0.117 5.325 1.00 88.19 82 LEU A N 1
ATOM 606 C CA . LEU A 1 82 ? 1.670 1.076 5.673 1.00 88.19 82 LEU A CA 1
ATOM 607 C C . LEU A 1 82 ? 3.044 0.667 5.142 1.00 88.19 82 LEU A C 1
ATOM 609 O O . LEU A 1 82 ? 3.772 1.528 4.667 1.00 88.19 82 LEU A O 1
ATOM 613 N N . GLU A 1 83 ? 3.402 -0.614 5.175 1.00 88.56 83 GLU A N 1
ATOM 614 C CA . GLU A 1 83 ? 4.642 -1.124 4.580 1.00 88.56 83 GLU A CA 1
ATOM 615 C C . GLU A 1 83 ? 4.653 -0.913 3.068 1.00 88.56 83 GLU A C 1
ATOM 617 O O . GLU A 1 83 ? 5.673 -0.531 2.505 1.00 88.56 83 GLU A O 1
ATOM 622 N N . ARG A 1 84 ? 3.512 -1.077 2.397 1.00 86.00 84 ARG A N 1
ATOM 623 C CA . ARG A 1 84 ? 3.389 -0.782 0.965 1.00 86.00 84 ARG A CA 1
ATOM 624 C C . ARG A 1 84 ? 3.475 0.711 0.670 1.00 86.00 84 ARG A C 1
ATOM 626 O O . ARG A 1 84 ? 4.171 1.101 -0.258 1.00 86.00 84 ARG A O 1
ATOM 633 N N . LEU A 1 85 ? 2.835 1.560 1.475 1.00 85.94 85 LEU A N 1
ATOM 634 C CA . LEU A 1 85 ? 2.904 3.020 1.322 1.00 85.94 85 LEU A CA 1
ATOM 635 C C . LEU A 1 85 ? 4.280 3.602 1.699 1.00 85.94 85 LEU A C 1
ATOM 637 O O . LEU A 1 85 ? 4.738 4.550 1.066 1.00 85.94 85 LEU A O 1
ATOM 641 N N . GLY A 1 86 ? 4.920 3.062 2.738 1.00 75.44 86 GLY A N 1
ATOM 642 C CA . GLY A 1 86 ? 6.138 3.580 3.369 1.00 75.44 86 GLY A CA 1
ATOM 643 C C . GLY A 1 86 ? 7.429 2.875 2.949 1.00 75.44 86 GLY A C 1
ATOM 644 O O . GLY A 1 86 ? 8.467 3.523 2.873 1.00 75.44 86 GLY A O 1
ATOM 645 N N . GLY A 1 87 ? 7.384 1.594 2.579 1.00 62.97 87 GLY A N 1
ATOM 646 C CA . GLY A 1 87 ? 8.492 0.902 1.904 1.00 62.97 87 GLY A CA 1
ATOM 647 C C . GLY A 1 87 ? 8.818 1.547 0.557 1.00 62.97 87 GLY A C 1
ATOM 648 O O . GLY A 1 87 ? 9.973 1.636 0.159 1.00 62.97 87 GLY A O 1
ATOM 649 N N . LEU A 1 88 ? 7.812 2.152 -0.069 1.00 54.09 88 LEU A N 1
ATOM 650 C CA . LEU A 1 88 ? 7.968 3.011 -1.234 1.00 54.09 88 LEU A CA 1
ATOM 651 C C . LEU A 1 88 ? 8.536 4.399 -0.933 1.00 54.09 88 LEU A C 1
ATOM 653 O O . LEU A 1 88 ? 8.906 5.082 -1.873 1.00 54.09 88 LEU A O 1
ATOM 657 N N . ALA A 1 89 ? 8.606 4.845 0.323 1.00 54.19 89 ALA A N 1
ATOM 658 C CA . ALA A 1 89 ? 9.279 6.090 0.702 1.00 54.19 89 ALA A CA 1
ATOM 659 C C . ALA A 1 89 ? 10.775 5.879 1.020 1.00 54.19 89 ALA A C 1
ATOM 661 O O . ALA A 1 89 ? 11.506 6.860 1.139 1.00 54.19 89 ALA A O 1
ATOM 662 N N . GLY A 1 90 ? 11.226 4.622 1.149 1.00 46.06 90 GLY A N 1
ATOM 663 C CA . GLY A 1 90 ? 12.617 4.241 1.430 1.00 46.06 90 GLY A CA 1
ATOM 664 C C . GLY A 1 90 ? 13.438 3.774 0.219 1.00 46.06 90 GLY A C 1
ATOM 665 O O . GLY A 1 90 ? 14.654 3.672 0.344 1.00 46.06 90 GLY A O 1
ATOM 666 N N . GLU A 1 91 ? 12.809 3.515 -0.934 1.00 46.75 91 GLU A N 1
ATOM 667 C CA . GLU A 1 91 ? 13.479 3.110 -2.189 1.00 46.75 91 GLU A CA 1
ATOM 668 C C . GLU A 1 91 ? 13.505 4.223 -3.264 1.00 46.75 91 GLU A C 1
ATOM 670 O O . GLU A 1 91 ? 13.351 3.950 -4.456 1.00 46.75 91 GLU A O 1
ATOM 675 N N . TRP A 1 92 ? 13.688 5.484 -2.852 1.00 43.78 92 TRP A N 1
ATOM 676 C CA . TRP A 1 92 ? 13.983 6.609 -3.760 1.00 43.78 92 TRP A CA 1
ATOM 677 C C . TRP A 1 92 ? 15.474 6.936 -3.788 1.00 43.78 92 TRP A C 1
ATOM 679 O O . TRP A 1 92 ? 16.082 6.998 -2.695 1.00 43.78 92 TRP A O 1
#

Radius of gyration: 23.74 Å; chains: 1; bounding box: 50×35×61 Å